Protein AF-A0A2C9LD14-F1 (afdb_monomer)

Sequence (136 aa):
MWGPWKCSRECKSLQQVRYRYCDDPQPANGGKQCLGERVNKKEALCNAEIKCPEDCLDYEWGMNCLNGCTECLTACSKFNGSCLSCKAGYKDARHGCNLVCDLFEYGIDCKGDCRITCLGQDCQDRVSGECKREST

Radius of gyration: 26.07 Å; Cα contacts (8 Å, |Δi|>4): 330; chains: 1; bounding box: 53×21×86 Å

Nearest PDB structures (foldseek):
  8b0h-assembly1_E  TM=7.418E-01  e=4.352E-02  Homo sapiens
  8b0g-assembly1_C  TM=6.816E-01  e=9.145E-02  Homo sapiens
  4v2a-assembly1_A  TM=5.850E-01  e=2.822E-02  Homo sapiens
  1lsl-assembly1_A  TM=5.006E-01  e=6.309E-02  Homo sapiens
  8b0f-assembly1_C  TM=5.887E-01  e=1.246E-01  Homo sapiens

Solvent-accessible surface area (backbone atoms only — not comparable to full-atom values): 7192 Å² total; per-residue (Å²): 85,72,52,72,78,38,58,68,39,88,35,61,10,56,30,30,34,28,44,53,47,70,62,82,72,61,59,68,94,81,44,79,80,70,87,72,81,56,65,51,74,46,83,38,83,36,46,52,87,37,43,45,26,86,76,35,56,86,32,22,12,26,70,64,42,77,39,64,13,78,38,22,73,51,70,30,40,27,72,61,21,34,29,97,44,18,32,51,23,12,21,54,32,64,58,8,14,75,37,68,37,55,91,40,25,8,21,55,52,29,72,39,54,12,38,74,74,36,80,67,36,57,39,70,33,36,42,85,37,45,50,73,78,79,85,126

Mean predicted aligned error: 7.49 Å

Secondary structure (DSSP, 8-state):
-B---EESSSSSEEEEEEEB---TT--TTSPPPPSS-SEEEEEEEESTTSPPGGGSPTTEESGGG-EE-TTBSSPPPTTT---S-BPTTEE-TTTTS-EE--TTEESGGG-EEHHHHTTTSPPS-TTT-PPPPP--

Foldseek 3Di:
DKDDWDFPDLALGQKIKIFDDPVVPDDDPPDDDDPDDGMDMDGDDDNNPWDDLVNADFQFADINSPAGQVQAPGGARRHQLAHPWGAWQFADNRRSSPHGADWQFTDINSPHGLCVVAVHHTAPHRHPSHHDDPDD

Organism: Biomphalaria glabrata (NCBI:txid6526)

InterPro domains:
  IPR000884 Thrombospondin type-1 (TSP1) repeat [PS50092] (7-53)
  IPR000884 Thrombospondin type-1 (TSP1) repeat [SM00209] (2-53)
  IPR036383 Thrombospondin type-1 repeat superfamily [G3DSA:2.20.100.10] (1-57)
  IPR036383 Thrombospondin type-1 repeat superfamily [SSF82895] (2-40)

Structure (mmCIF, N/CA/C/O backbone):
data_AF-A0A2C9LD14-F1
#
_entry.id   AF-A0A2C9LD14-F1
#
loop_
_atom_site.group_PDB
_atom_site.id
_atom_site.type_symbol
_atom_site.label_atom_id
_atom_site.label_alt_id
_atom_site.label_comp_id
_atom_site.label_asym_id
_atom_site.label_entity_id
_atom_site.label_seq_id
_atom_site.pdbx_PDB_ins_code
_atom_site.Cartn_x
_atom_site.Cartn_y
_atom_site.Cartn_z
_atom_site.occupancy
_atom_site.B_iso_or_equiv
_atom_site.auth_seq_id
_atom_site.auth_comp_id
_atom_site.auth_asym_id
_atom_site.auth_atom_id
_atom_site.pdbx_PDB_model_num
ATOM 1 N N . MET A 1 1 ? 14.607 3.466 -38.018 1.00 76.50 1 MET A N 1
ATOM 2 C CA . MET A 1 1 ? 15.443 4.177 -37.018 1.00 76.50 1 MET A CA 1
ATOM 3 C C . MET A 1 1 ? 15.472 3.414 -35.688 1.00 76.50 1 MET A C 1
ATOM 5 O O . MET A 1 1 ? 14.567 2.630 -35.453 1.00 76.50 1 MET A O 1
ATOM 9 N N . TRP A 1 2 ? 16.470 3.591 -34.814 1.00 86.06 2 TRP A N 1
ATOM 10 C CA . TRP A 1 2 ? 16.422 3.058 -33.437 1.00 86.06 2 TRP A CA 1
ATOM 11 C C . TRP A 1 2 ? 15.810 4.079 -32.472 1.00 86.06 2 TRP A C 1
ATOM 13 O O . TRP A 1 2 ? 16.071 5.271 -32.595 1.00 86.06 2 TRP A O 1
ATOM 23 N N . GLY A 1 3 ? 15.039 3.604 -31.498 1.00 89.00 3 GLY A N 1
ATOM 24 C CA . GLY A 1 3 ? 14.603 4.387 -30.348 1.00 89.00 3 GLY A CA 1
ATOM 25 C C . GLY A 1 3 ? 15.706 4.616 -29.310 1.00 89.00 3 GLY A C 1
ATOM 26 O O . GLY A 1 3 ? 16.802 4.055 -29.428 1.00 89.00 3 GLY A O 1
ATOM 27 N N . PRO A 1 4 ? 15.419 5.423 -28.273 1.00 94.25 4 PRO A N 1
ATOM 28 C CA . PRO A 1 4 ? 16.358 5.673 -27.188 1.00 94.25 4 PRO A CA 1
ATOM 29 C C . PRO A 1 4 ? 16.615 4.404 -26.366 1.00 94.25 4 PRO A C 1
ATOM 31 O O . PRO A 1 4 ? 15.775 3.504 -26.294 1.00 94.25 4 PRO A O 1
ATOM 34 N N . TRP A 1 5 ? 17.779 4.356 -25.718 1.00 94.62 5 TRP A N 1
ATOM 35 C CA . TRP A 1 5 ? 18.094 3.330 -24.727 1.00 94.62 5 TRP A C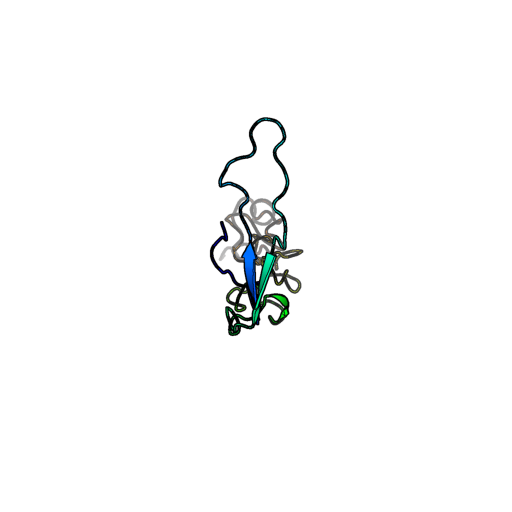A 1
ATOM 36 C C . TRP A 1 5 ? 17.253 3.523 -23.464 1.00 94.62 5 TRP A C 1
ATOM 38 O O . TRP A 1 5 ? 17.1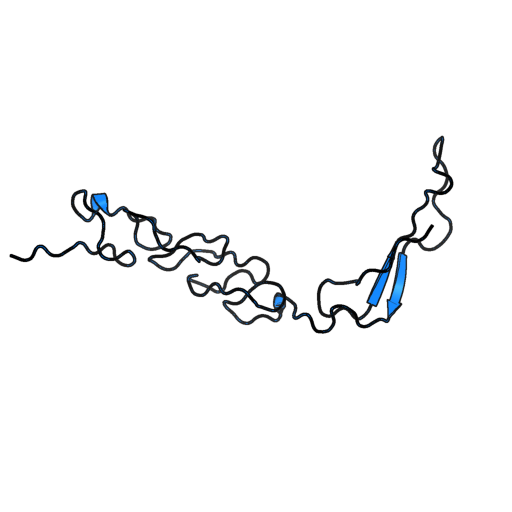27 4.638 -22.963 1.00 94.62 5 TRP A O 1
ATOM 48 N N . LYS A 1 6 ? 16.711 2.426 -22.937 1.00 95.75 6 LYS A N 1
ATOM 49 C CA . LYS A 1 6 ? 15.994 2.358 -21.658 1.00 95.75 6 LYS A CA 1
ATOM 50 C C . LYS A 1 6 ? 16.533 1.200 -20.829 1.00 95.75 6 LYS A C 1
ATOM 52 O O . LYS A 1 6 ? 17.094 0.263 -21.394 1.00 95.75 6 LYS A O 1
ATOM 57 N N . CYS A 1 7 ? 16.374 1.241 -19.511 1.00 96.31 7 CYS A N 1
ATOM 58 C CA . CYS A 1 7 ? 16.679 0.075 -18.686 1.00 96.31 7 CYS A CA 1
ATOM 59 C C . CYS A 1 7 ? 15.781 -1.105 -19.058 1.00 96.31 7 CYS A C 1
ATOM 61 O O . CYS A 1 7 ? 14.626 -0.927 -19.435 1.00 96.31 7 CYS A O 1
ATOM 63 N N . SER A 1 8 ? 16.334 -2.313 -18.978 1.00 95.50 8 SER A N 1
ATOM 64 C CA . SER A 1 8 ? 15.579 -3.547 -19.216 1.00 95.50 8 SER A CA 1
ATOM 65 C C . SER A 1 8 ? 14.580 -3.847 -18.097 1.00 95.50 8 SER A C 1
ATOM 67 O O . SER A 1 8 ? 13.575 -4.510 -18.342 1.00 95.50 8 SER A O 1
ATOM 69 N N . ARG A 1 9 ? 14.863 -3.363 -16.881 1.00 94.69 9 ARG A N 1
ATOM 70 C CA . ARG A 1 9 ? 14.007 -3.471 -15.697 1.00 94.69 9 ARG A CA 1
ATOM 71 C C . ARG A 1 9 ? 13.980 -2.148 -14.937 1.00 94.69 9 ARG A C 1
ATOM 73 O O . ARG A 1 9 ? 14.916 -1.350 -15.009 1.00 94.69 9 ARG A O 1
ATOM 80 N N . GLU A 1 10 ? 12.921 -1.963 -14.162 1.00 94.44 10 GLU A N 1
ATOM 81 C CA . GLU A 1 10 ? 12.724 -0.782 -13.315 1.00 94.44 10 GLU A CA 1
ATOM 82 C C . GLU A 1 10 ? 13.597 -0.802 -12.045 1.00 94.44 10 GLU A C 1
ATOM 84 O O . GLU A 1 10 ? 13.852 0.241 -11.458 1.00 94.44 10 GLU A O 1
ATOM 89 N N . CYS A 1 11 ? 14.105 -1.970 -11.642 1.00 96.38 11 CYS A N 1
ATOM 90 C CA . CYS A 1 11 ? 15.002 -2.164 -10.500 1.00 96.38 11 CYS A CA 1
ATOM 91 C C . CYS A 1 11 ? 16.051 -3.240 -10.812 1.00 96.38 11 CYS A C 1
ATOM 93 O O . CYS A 1 11 ? 15.827 -4.089 -11.684 1.00 96.38 11 CYS A O 1
ATOM 95 N N . LYS A 1 12 ? 17.201 -3.192 -10.125 1.00 94.94 12 LYS A N 1
ATOM 96 C CA . LYS A 1 12 ? 18.327 -4.136 -10.278 1.00 94.94 12 LYS A CA 1
ATOM 97 C C . LYS A 1 12 ? 18.679 -4.445 -11.747 1.00 94.94 12 LYS A C 1
ATOM 99 O O . LYS A 1 12 ? 18.931 -5.594 -12.115 1.00 94.94 12 LYS A O 1
ATOM 104 N N . SER A 1 13 ? 18.650 -3.436 -12.625 1.00 95.75 13 SER A N 1
ATOM 105 C CA . SER A 1 13 ? 18.885 -3.636 -14.061 1.00 95.75 13 SER A CA 1
ATOM 106 C C . SER A 1 13 ? 20.377 -3.537 -14.407 1.00 95.75 13 SER A C 1
ATOM 108 O O . SER A 1 13 ? 21.053 -2.548 -14.138 1.00 95.75 13 SER A O 1
ATOM 110 N N . LEU A 1 14 ? 20.890 -4.578 -15.062 1.00 95.19 14 LEU A N 1
ATOM 111 C CA . LEU A 1 14 ? 22.275 -4.646 -15.555 1.00 95.19 14 LEU A CA 1
ATOM 112 C C . LEU A 1 14 ? 22.358 -4.501 -17.084 1.00 95.19 14 LEU A C 1
ATOM 114 O O . LEU A 1 14 ? 23.417 -4.666 -17.687 1.00 95.19 14 LEU A O 1
ATOM 118 N N . GLN A 1 15 ? 21.225 -4.230 -17.734 1.00 96.12 15 GLN A N 1
ATOM 119 C CA . GLN A 1 15 ? 21.109 -4.178 -19.184 1.00 96.12 15 GLN A CA 1
ATOM 120 C C . GLN A 1 15 ? 20.218 -3.015 -19.612 1.00 96.12 15 GLN A C 1
ATOM 122 O O . GLN A 1 15 ? 19.152 -2.780 -19.040 1.00 96.12 15 GLN A O 1
ATOM 127 N N . GLN A 1 16 ? 20.621 -2.329 -20.678 1.00 96.81 16 GLN A N 1
ATOM 128 C CA . GLN A 1 16 ? 19.763 -1.410 -21.415 1.00 96.81 16 GLN A CA 1
ATOM 129 C C . GLN A 1 16 ? 19.263 -2.059 -22.706 1.00 96.81 16 GLN A C 1
ATOM 131 O O . GLN A 1 16 ? 19.963 -2.851 -23.338 1.00 96.81 16 GLN A O 1
ATOM 136 N N . VAL A 1 17 ? 18.050 -1.693 -23.107 1.00 95.75 17 VAL A N 1
ATOM 137 C CA . VAL A 1 17 ? 17.377 -2.139 -24.322 1.00 95.75 17 VAL A CA 1
ATOM 138 C C . VAL A 1 17 ? 16.9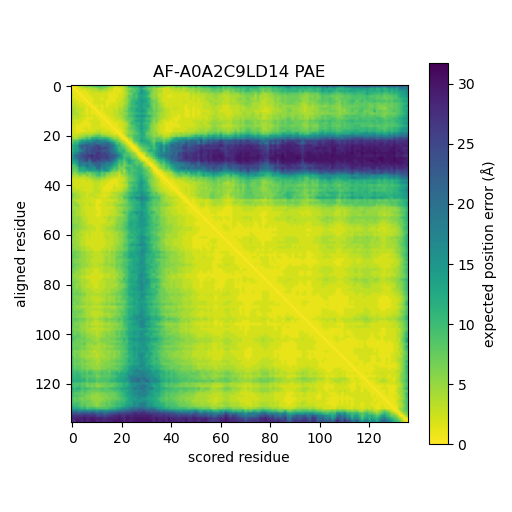09 -0.937 -25.139 1.00 95.75 17 VAL A C 1
ATOM 140 O O . VAL A 1 17 ? 16.503 0.087 -24.590 1.00 95.75 17 VAL A O 1
ATOM 143 N N . ARG A 1 18 ? 16.960 -1.050 -26.464 1.00 94.50 18 ARG A N 1
ATOM 144 C CA . ARG A 1 18 ? 16.303 -0.125 -27.394 1.00 94.50 18 ARG A CA 1
ATOM 145 C C . ARG A 1 18 ? 15.595 -0.902 -28.493 1.00 94.50 18 ARG A C 1
ATOM 147 O O . ARG A 1 18 ? 16.029 -1.992 -28.869 1.00 94.50 18 ARG A O 1
ATOM 154 N N . TYR A 1 19 ? 14.530 -0.316 -29.020 1.00 90.44 19 TYR A N 1
ATOM 155 C CA . TYR A 1 19 ? 13.690 -0.921 -30.050 1.00 90.44 19 TYR A CA 1
ATOM 156 C C . TYR A 1 19 ? 13.877 -0.212 -31.382 1.00 90.44 19 TYR A C 1
ATOM 158 O O . TYR A 1 19 ? 14.102 0.998 -31.422 1.00 90.44 19 TYR A O 1
ATOM 166 N N . ARG A 1 20 ? 13.812 -0.962 -32.478 1.00 85.50 20 ARG A N 1
ATOM 167 C CA . ARG A 1 20 ? 13.886 -0.409 -33.827 1.00 85.50 20 ARG A CA 1
ATOM 168 C C . ARG A 1 20 ? 12.487 -0.059 -34.323 1.00 85.50 20 ARG A C 1
ATOM 170 O O . ARG A 1 20 ? 11.608 -0.912 -34.338 1.00 85.50 20 ARG A O 1
ATOM 177 N N . TYR A 1 21 ? 12.333 1.171 -34.785 1.00 78.25 21 TYR A N 1
ATOM 178 C CA . TYR A 1 21 ? 11.171 1.674 -35.503 1.00 78.25 21 TYR A CA 1
ATOM 179 C C . TYR A 1 21 ? 11.384 1.501 -37.014 1.00 78.25 21 TYR A C 1
ATOM 181 O O . TYR A 1 21 ? 12.471 1.787 -37.539 1.00 78.25 21 TYR A O 1
ATOM 189 N N . CYS A 1 22 ? 10.366 1.008 -37.709 1.00 70.44 22 CYS A N 1
ATOM 190 C CA . CYS A 1 22 ? 10.376 0.664 -39.133 1.00 70.44 22 CYS A CA 1
ATOM 191 C C . CYS A 1 22 ? 9.580 1.693 -39.935 1.00 70.44 22 CYS A C 1
ATOM 193 O O . CYS A 1 22 ? 8.730 1.339 -40.744 1.00 70.44 22 CYS A O 1
ATOM 195 N N . ASP A 1 23 ? 9.841 2.965 -39.646 1.00 64.75 23 ASP A N 1
ATOM 196 C CA . ASP A 1 23 ? 8.924 4.055 -39.983 1.00 64.75 23 ASP A CA 1
ATOM 197 C C . ASP A 1 23 ? 9.502 4.964 -41.081 1.00 64.75 23 ASP A C 1
ATOM 199 O O . ASP A 1 23 ? 8.890 5.958 -41.451 1.00 64.75 23 ASP A O 1
ATOM 203 N N . ASP A 1 24 ? 10.682 4.621 -41.606 1.00 53.50 24 ASP A N 1
ATOM 204 C CA . ASP A 1 24 ? 11.393 5.406 -42.613 1.00 53.50 24 ASP A CA 1
ATOM 205 C C . ASP A 1 24 ? 11.881 4.496 -43.762 1.00 53.50 24 ASP A C 1
ATOM 207 O O . ASP A 1 24 ? 12.955 3.889 -43.645 1.00 53.50 24 ASP A O 1
ATOM 211 N N . PRO A 1 25 ? 11.072 4.311 -44.830 1.00 56.31 25 PRO A N 1
ATOM 212 C CA . PRO A 1 25 ? 9.728 4.867 -45.035 1.00 56.31 25 PRO A CA 1
ATOM 213 C C . PRO A 1 25 ? 8.618 4.033 -44.366 1.00 56.31 25 PRO A C 1
ATOM 215 O O . PRO A 1 25 ? 8.746 2.820 -44.186 1.00 56.31 25 PRO A O 1
ATOM 218 N N . GLN A 1 26 ? 7.494 4.681 -44.045 1.00 52.31 26 GLN A N 1
ATOM 219 C CA . GLN A 1 26 ? 6.275 4.028 -43.563 1.00 52.31 26 GLN A CA 1
ATOM 220 C C . GLN A 1 26 ? 5.759 3.036 -44.629 1.00 52.31 26 GLN A C 1
ATOM 222 O O . GLN A 1 26 ? 5.670 3.402 -45.805 1.00 52.31 26 GLN A O 1
ATOM 227 N N . PRO A 1 27 ? 5.421 1.783 -44.279 1.00 53.94 27 PRO A N 1
ATOM 228 C CA . PRO A 1 27 ? 4.942 0.815 -45.258 1.00 53.94 27 PRO A CA 1
ATOM 229 C C . PRO A 1 27 ? 3.568 1.226 -45.815 1.00 53.94 27 PRO A C 1
ATOM 231 O O . PRO A 1 27 ? 2.535 0.930 -45.220 1.00 53.94 27 PRO A O 1
ATOM 234 N N . ALA A 1 28 ? 3.532 1.868 -46.983 1.00 55.19 28 ALA A N 1
ATOM 235 C CA . ALA A 1 28 ? 2.319 1.959 -47.794 1.00 55.19 28 ALA A CA 1
ATOM 236 C C . ALA A 1 28 ? 2.026 0.587 -48.436 1.00 55.19 28 ALA A C 1
ATOM 238 O O . ALA A 1 28 ? 2.954 -0.116 -48.839 1.00 55.19 28 ALA A O 1
ATOM 239 N N . ASN A 1 29 ? 0.749 0.201 -48.543 1.00 52.94 29 ASN A N 1
ATOM 240 C CA . ASN A 1 29 ? 0.294 -1.006 -49.257 1.00 52.94 29 ASN A CA 1
ATOM 241 C C . ASN A 1 29 ? 0.942 -2.339 -48.799 1.00 52.94 29 ASN A C 1
ATOM 243 O O . ASN A 1 29 ? 1.361 -3.140 -49.631 1.00 52.94 29 ASN A O 1
ATOM 247 N N . GLY A 1 30 ? 1.041 -2.602 -47.488 1.00 54.56 30 GLY A N 1
ATOM 248 C CA . GLY A 1 30 ? 1.556 -3.889 -46.979 1.00 54.56 30 GLY A CA 1
ATOM 249 C C . GLY A 1 30 ? 3.087 -4.024 -46.994 1.00 54.56 30 GLY A C 1
ATOM 250 O O . GLY A 1 30 ? 3.617 -5.116 -47.197 1.00 54.56 30 GLY A O 1
ATOM 251 N N . GLY A 1 31 ? 3.810 -2.915 -46.809 1.00 59.06 31 GLY A N 1
ATOM 252 C CA . GLY A 1 31 ? 5.275 -2.882 -46.865 1.00 59.06 31 GLY A CA 1
ATOM 253 C C . GLY A 1 31 ? 5.997 -3.793 -45.852 1.00 59.06 31 GLY A C 1
ATOM 254 O O . GLY A 1 31 ? 5.484 -4.144 -44.790 1.00 59.06 31 GLY A O 1
ATOM 255 N N . LYS A 1 32 ? 7.219 -4.198 -46.230 1.00 55.44 32 LYS A N 1
ATOM 256 C CA . LYS A 1 32 ? 8.009 -5.275 -45.605 1.00 55.44 32 LYS A CA 1
ATOM 257 C C . LYS A 1 32 ? 8.407 -4.979 -44.152 1.00 55.44 32 LYS A C 1
ATOM 259 O O . LYS A 1 32 ? 8.762 -3.858 -43.804 1.00 55.44 32 LYS A O 1
ATOM 264 N N . GLN A 1 33 ? 8.457 -6.029 -43.326 1.00 61.22 33 GLN A N 1
ATOM 265 C CA . GLN A 1 33 ? 9.092 -5.975 -42.004 1.00 61.22 33 GLN A CA 1
ATOM 266 C C . GLN A 1 33 ? 10.575 -5.570 -42.132 1.00 61.22 33 GLN A C 1
ATOM 268 O O . GLN A 1 33 ? 11.248 -6.020 -43.061 1.00 61.22 33 GLN A O 1
ATOM 273 N N . CYS A 1 34 ? 11.104 -4.763 -41.198 1.00 64.50 34 CYS A N 1
ATOM 274 C CA . CYS A 1 34 ? 12.538 -4.452 -41.179 1.00 64.50 34 CYS A CA 1
ATOM 275 C C . CYS A 1 34 ? 13.381 -5.732 -41.175 1.00 64.50 34 CYS A C 1
ATOM 277 O O . CYS A 1 34 ? 13.170 -6.609 -40.337 1.00 64.50 34 CYS A O 1
ATOM 279 N N . LEU A 1 35 ? 14.387 -5.781 -42.048 1.00 69.69 35 LEU A N 1
ATOM 280 C CA . LEU A 1 35 ? 15.422 -6.809 -42.019 1.00 69.69 35 LEU A CA 1
ATOM 281 C C . LEU A 1 35 ? 16.370 -6.562 -40.832 1.00 69.69 35 LEU A C 1
ATOM 283 O O . LEU A 1 35 ? 16.835 -5.435 -40.630 1.00 69.69 35 LEU A O 1
ATOM 287 N N . GLY A 1 36 ? 16.664 -7.613 -40.064 1.00 73.56 36 GLY A N 1
ATOM 288 C CA . GLY A 1 36 ? 17.566 -7.588 -38.906 1.00 73.56 36 GLY A CA 1
ATOM 289 C C . GLY A 1 36 ? 16.860 -7.495 -37.547 1.00 73.56 36 GLY A C 1
ATOM 290 O O . GLY A 1 36 ? 15.632 -7.511 -37.457 1.00 73.56 36 GLY A O 1
ATOM 291 N N . GLU A 1 37 ? 17.646 -7.413 -36.472 1.00 80.31 37 GLU A N 1
ATOM 292 C CA . GLU A 1 37 ? 17.124 -7.424 -35.102 1.00 80.31 37 GLU A CA 1
ATOM 293 C C . GLU A 1 37 ? 16.232 -6.209 -34.802 1.00 80.31 37 GLU A C 1
ATOM 295 O O . GLU A 1 37 ? 16.546 -5.064 -35.142 1.00 80.31 37 GLU A O 1
ATOM 300 N N . ARG A 1 38 ? 15.106 -6.465 -34.125 1.00 84.94 38 ARG A N 1
ATOM 301 C CA . ARG A 1 38 ? 14.162 -5.429 -33.663 1.00 84.94 38 ARG A CA 1
ATOM 302 C C . ARG A 1 38 ? 14.507 -4.864 -32.292 1.00 84.94 38 ARG A C 1
ATOM 304 O O . ARG A 1 38 ? 14.001 -3.810 -31.914 1.00 84.94 38 ARG A O 1
ATOM 311 N N . VAL A 1 39 ? 15.341 -5.582 -31.552 1.00 90.38 39 VAL A N 1
ATOM 312 C CA . VAL A 1 39 ? 15.709 -5.291 -30.174 1.00 90.38 39 VAL A CA 1
ATOM 313 C C . VAL A 1 39 ? 17.218 -5.340 -30.101 1.00 90.38 39 VAL A C 1
ATOM 315 O O . VAL A 1 39 ? 17.815 -6.333 -30.493 1.00 90.38 39 VAL A O 1
ATOM 318 N N . ASN A 1 40 ? 17.826 -4.279 -29.590 1.00 93.44 40 ASN A N 1
ATOM 319 C CA . ASN A 1 40 ? 19.252 -4.254 -29.319 1.00 93.44 40 ASN A CA 1
ATOM 320 C C . ASN A 1 40 ? 19.457 -4.080 -27.816 1.00 93.44 40 ASN A C 1
ATOM 322 O O . ASN A 1 40 ? 18.770 -3.278 -27.179 1.00 93.44 40 ASN A O 1
ATOM 326 N N . LYS A 1 41 ? 20.373 -4.871 -27.260 1.00 95.31 41 LYS A N 1
ATOM 327 C CA . LYS A 1 41 ? 20.672 -4.951 -25.830 1.00 95.31 41 LYS A CA 1
ATOM 328 C C . LYS A 1 41 ? 22.145 -4.632 -25.612 1.00 95.31 41 LYS A C 1
ATOM 330 O O . LYS A 1 41 ? 22.975 -5.010 -26.434 1.00 95.31 41 LYS A O 1
ATOM 335 N N . LYS A 1 42 ? 22.465 -3.954 -24.514 1.00 95.44 42 LYS A N 1
ATOM 336 C CA . LYS A 1 42 ? 23.846 -3.761 -24.056 1.00 95.44 42 LYS A CA 1
ATOM 337 C C . LYS A 1 42 ? 23.916 -3.871 -22.543 1.00 95.44 42 LYS A C 1
ATOM 339 O O . LYS A 1 42 ? 22.973 -3.470 -21.858 1.00 95.44 42 LYS A O 1
ATOM 344 N N . GLU A 1 43 ? 25.025 -4.381 -22.035 1.00 95.88 43 GLU A N 1
ATOM 345 C CA . GLU A 1 43 ? 25.311 -4.360 -20.604 1.00 95.88 43 GLU A CA 1
ATOM 346 C C . GLU A 1 43 ? 25.542 -2.917 -20.155 1.00 95.88 43 GLU A C 1
ATOM 348 O O . GLU A 1 43 ? 26.280 -2.158 -20.786 1.00 95.88 43 GLU A O 1
ATOM 353 N N . ALA A 1 44 ? 24.828 -2.515 -19.112 1.00 94.25 44 ALA A N 1
ATOM 354 C CA . ALA A 1 44 ? 24.925 -1.198 -18.507 1.0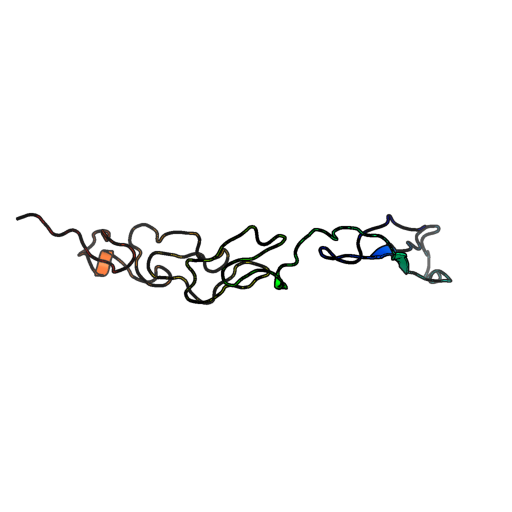0 94.25 44 ALA A CA 1
ATOM 355 C C . ALA A 1 44 ? 24.210 -1.234 -17.157 1.00 94.25 44 ALA A C 1
ATOM 357 O O . ALA A 1 44 ? 23.025 -1.571 -17.093 1.00 94.25 44 ALA A O 1
ATOM 358 N N . LEU A 1 45 ? 24.917 -0.839 -16.097 1.00 93.12 45 LEU A N 1
ATOM 359 C CA . LEU A 1 45 ? 24.304 -0.597 -14.796 1.00 93.12 45 LEU A CA 1
ATOM 360 C C . LEU A 1 45 ? 23.357 0.595 -14.920 1.00 93.12 45 LEU A C 1
ATOM 362 O O . LEU A 1 45 ? 23.776 1.710 -15.228 1.00 93.12 45 LEU A O 1
ATOM 366 N N . CYS A 1 46 ? 22.070 0.355 -14.715 1.00 92.81 46 CYS A N 1
ATOM 367 C CA . CYS A 1 46 ? 21.065 1.405 -14.672 1.00 92.81 46 CYS A CA 1
ATOM 368 C C . CYS A 1 46 ? 19.917 0.928 -13.784 1.00 92.81 46 CYS A C 1
ATOM 370 O O . CYS A 1 46 ? 19.591 -0.250 -13.801 1.00 92.81 46 CYS A O 1
ATOM 372 N N . ASN A 1 47 ? 19.345 1.785 -12.939 1.00 94.56 47 ASN A N 1
ATOM 373 C CA . ASN A 1 47 ? 18.421 1.349 -11.878 1.00 94.56 47 ASN A CA 1
ATOM 374 C C . ASN A 1 47 ? 19.004 0.253 -10.950 1.00 94.56 47 ASN A C 1
ATOM 376 O O . ASN A 1 47 ? 18.248 -0.478 -10.316 1.00 94.56 47 ASN A O 1
ATOM 380 N N . ALA A 1 48 ? 20.333 0.096 -10.890 1.00 93.25 48 ALA A N 1
ATOM 381 C CA . ALA A 1 48 ? 20.987 -0.983 -10.144 1.00 93.25 48 ALA A CA 1
ATOM 382 C C . ALA A 1 48 ? 20.788 -0.841 -8.626 1.00 93.25 48 ALA A C 1
ATOM 384 O O . ALA A 1 48 ? 20.521 -1.829 -7.951 1.00 93.25 48 ALA A O 1
ATOM 385 N N . GLU A 1 49 ? 20.821 0.399 -8.135 1.00 94.06 49 GLU A N 1
ATOM 386 C CA . GLU A 1 49 ? 20.631 0.750 -6.720 1.00 94.06 49 GLU A CA 1
ATOM 387 C C . GLU A 1 49 ? 19.158 0.768 -6.286 1.00 94.06 49 GLU A C 1
ATOM 389 O O . GLU A 1 49 ? 18.852 0.926 -5.108 1.00 94.06 49 GLU A O 1
ATOM 394 N N . ILE A 1 50 ? 18.224 0.635 -7.232 1.00 95.56 50 ILE A N 1
ATOM 395 C CA . ILE A 1 50 ? 16.799 0.634 -6.914 1.00 95.56 50 ILE A CA 1
ATOM 396 C C . ILE A 1 50 ? 16.432 -0.741 -6.363 1.00 95.56 50 ILE A C 1
ATOM 398 O O . ILE A 1 50 ? 16.563 -1.753 -7.061 1.00 95.56 50 ILE A O 1
ATOM 402 N N . LYS A 1 51 ? 15.938 -0.775 -5.123 1.00 96.69 51 LYS A N 1
ATOM 403 C CA . LYS A 1 51 ? 15.478 -2.003 -4.469 1.00 96.69 51 LYS A CA 1
ATOM 404 C C . LYS A 1 51 ? 14.119 -2.410 -5.039 1.00 96.69 51 LYS A C 1
ATOM 406 O O . LYS A 1 51 ? 13.204 -1.584 -5.130 1.00 96.69 51 LYS A O 1
ATOM 411 N N . CYS A 1 52 ? 14.002 -3.673 -5.447 1.00 97.06 52 CYS A N 1
ATOM 412 C CA . CYS A 1 52 ? 12.769 -4.185 -6.023 1.00 97.06 52 CYS A CA 1
ATOM 413 C C . CYS A 1 52 ? 11.721 -4.420 -4.922 1.00 97.06 52 CYS A C 1
ATOM 415 O O . CYS A 1 52 ? 12.091 -4.788 -3.806 1.00 97.06 52 CYS A O 1
ATOM 417 N N . PRO A 1 53 ? 10.418 -4.291 -5.235 1.00 97.69 53 PRO A N 1
ATOM 418 C CA . PRO A 1 53 ? 9.334 -4.574 -4.295 1.00 97.69 53 PRO A CA 1
ATOM 419 C C . PRO A 1 53 ? 9.460 -5.932 -3.593 1.00 97.69 53 PRO A C 1
ATOM 421 O O . PRO A 1 53 ? 9.257 -6.044 -2.392 1.00 97.69 53 PRO A O 1
ATOM 424 N N . GLU A 1 54 ? 9.854 -6.972 -4.329 1.00 96.50 54 GLU A N 1
ATOM 425 C CA . GLU A 1 54 ? 10.047 -8.332 -3.809 1.00 96.50 54 GLU A CA 1
ATOM 426 C C . GLU A 1 54 ? 11.078 -8.425 -2.670 1.00 96.50 54 GLU A C 1
ATOM 428 O O . GLU A 1 54 ? 10.919 -9.253 -1.769 1.00 96.50 54 GLU A O 1
ATOM 433 N N . ASP A 1 55 ? 12.066 -7.527 -2.654 1.00 96.88 55 ASP A N 1
ATOM 434 C CA . ASP A 1 55 ? 13.118 -7.457 -1.636 1.00 96.88 55 ASP A CA 1
ATOM 435 C C . ASP A 1 55 ? 12.680 -6.722 -0.356 1.00 96.88 55 ASP A C 1
ATOM 437 O O . ASP A 1 55 ? 13.455 -6.629 0.602 1.00 96.88 55 ASP A O 1
ATOM 441 N N . CYS A 1 56 ? 11.490 -6.119 -0.342 1.00 97.31 56 CYS A N 1
ATOM 442 C CA . CYS A 1 56 ? 10.974 -5.420 0.832 1.00 97.31 56 CYS A CA 1
ATOM 443 C C . CYS A 1 56 ? 10.658 -6.392 1.969 1.00 97.31 56 CYS A C 1
ATOM 445 O O . CYS A 1 56 ? 10.361 -7.572 1.737 1.00 97.31 56 CYS A O 1
ATOM 447 N N . LEU A 1 57 ? 10.757 -5.899 3.204 1.00 97.88 57 LEU A N 1
ATOM 448 C CA . LEU A 1 57 ? 10.349 -6.671 4.371 1.00 97.88 57 LEU A CA 1
ATOM 449 C C . LEU A 1 57 ? 8.822 -6.797 4.408 1.00 97.88 57 LEU A C 1
ATOM 451 O O . LEU A 1 57 ? 8.101 -6.131 3.661 1.00 97.88 57 LEU A O 1
ATOM 455 N N . ASP A 1 58 ? 8.323 -7.677 5.270 1.00 97.94 58 ASP A N 1
ATOM 456 C CA . ASP A 1 58 ? 6.891 -7.725 5.537 1.00 97.94 58 ASP A CA 1
ATOM 457 C C . ASP A 1 58 ? 6.419 -6.364 6.062 1.00 97.94 58 ASP A C 1
ATOM 459 O O . ASP A 1 58 ? 7.105 -5.712 6.847 1.00 97.94 58 ASP A O 1
ATOM 463 N N . TYR A 1 59 ? 5.229 -5.958 5.621 1.00 98.06 59 TYR A N 1
ATOM 464 C CA . TYR A 1 59 ? 4.617 -4.653 5.890 1.00 98.06 59 TYR A CA 1
ATOM 465 C C . TYR A 1 59 ? 5.254 -3.436 5.196 1.00 98.06 59 TYR A C 1
ATOM 467 O O . TYR A 1 59 ? 4.817 -2.308 5.436 1.00 98.06 59 TYR A O 1
ATOM 475 N N . GLU A 1 60 ? 6.204 -3.653 4.285 1.00 97.88 60 GLU A N 1
ATOM 476 C CA . GLU A 1 60 ? 6.759 -2.635 3.388 1.00 97.88 60 GLU A CA 1
ATOM 477 C C . GLU A 1 60 ? 6.401 -2.936 1.928 1.00 97.88 60 GLU A C 1
ATOM 479 O O . GLU A 1 60 ? 6.305 -4.095 1.512 1.00 97.88 60 GLU A O 1
ATOM 484 N N . TRP A 1 61 ? 6.232 -1.896 1.112 1.00 97.88 61 TRP A N 1
ATOM 485 C CA . TRP A 1 61 ? 5.878 -2.065 -0.294 1.00 97.88 61 TRP A CA 1
ATOM 486 C C . TRP A 1 61 ? 6.337 -0.914 -1.198 1.00 97.88 61 TRP A C 1
ATOM 488 O O . TRP A 1 61 ? 6.674 0.195 -0.770 1.00 97.88 61 TRP A O 1
ATOM 498 N N . GLY A 1 62 ? 6.315 -1.191 -2.499 1.00 96.88 62 GLY A N 1
ATOM 499 C CA . GLY A 1 62 ? 6.689 -0.273 -3.563 1.00 96.88 62 GLY A CA 1
ATOM 500 C C . GLY A 1 62 ? 8.184 -0.277 -3.872 1.00 96.88 62 GLY A C 1
ATOM 501 O O . GLY A 1 62 ? 8.991 -0.991 -3.277 1.00 96.88 62 GLY A O 1
ATOM 502 N N . MET A 1 63 ? 8.557 0.538 -4.855 1.00 96.75 63 MET A N 1
ATOM 503 C CA . MET A 1 63 ? 9.953 0.733 -5.238 1.00 96.75 63 MET A CA 1
ATOM 504 C C . MET A 1 63 ? 10.725 1.346 -4.072 1.00 96.75 63 MET A C 1
ATOM 506 O O . MET A 1 63 ? 10.232 2.271 -3.426 1.00 96.75 63 MET A O 1
ATOM 510 N N . ASN A 1 64 ? 11.926 0.837 -3.802 1.00 96.75 64 ASN A N 1
ATOM 511 C CA . ASN A 1 64 ? 12.739 1.251 -2.654 1.00 96.75 64 ASN A CA 1
ATOM 512 C C . ASN A 1 64 ? 12.085 1.045 -1.273 1.00 96.75 64 ASN A C 1
ATOM 514 O O . ASN A 1 64 ? 12.607 1.568 -0.294 1.00 96.75 64 ASN A O 1
ATOM 518 N N . CYS A 1 65 ? 10.992 0.276 -1.172 1.00 97.06 65 CYS A N 1
ATOM 519 C CA . CYS A 1 65 ? 10.314 -0.031 0.096 1.00 97.06 65 CYS A CA 1
ATOM 520 C C . CYS A 1 65 ? 9.889 1.218 0.889 1.00 97.06 65 CYS A C 1
ATOM 522 O O . CYS A 1 65 ? 9.954 1.244 2.112 1.00 97.06 65 CYS A O 1
ATOM 524 N N . LEU A 1 66 ? 9.486 2.281 0.186 1.00 96.88 66 LEU A N 1
ATOM 525 C CA . LEU A 1 66 ? 9.202 3.587 0.795 1.00 96.88 66 LEU A CA 1
ATOM 526 C C . LEU A 1 66 ? 7.826 3.681 1.462 1.00 96.88 66 LEU A C 1
ATOM 528 O O . LEU A 1 66 ? 7.555 4.667 2.145 1.00 96.88 66 LEU A O 1
ATOM 532 N N . ASN A 1 67 ? 6.948 2.701 1.248 1.00 97.50 67 ASN A N 1
ATOM 533 C CA . ASN A 1 67 ? 5.598 2.718 1.795 1.00 97.50 67 ASN A CA 1
ATOM 534 C C . ASN A 1 67 ? 5.413 1.600 2.816 1.00 97.50 67 ASN A C 1
ATOM 536 O O . ASN A 1 67 ? 5.925 0.495 2.639 1.00 97.50 67 ASN A O 1
ATOM 540 N N . GLY A 1 68 ? 4.629 1.893 3.852 1.00 97.31 68 GLY A N 1
ATOM 541 C CA . GLY A 1 68 ? 4.230 0.937 4.877 1.00 97.31 68 GLY A CA 1
ATOM 542 C C . GLY A 1 68 ? 2.767 0.518 4.746 1.00 97.31 68 GLY A C 1
ATOM 543 O O . GLY A 1 68 ? 1.967 1.179 4.082 1.00 97.31 68 GLY A O 1
ATOM 544 N N . CYS A 1 69 ? 2.422 -0.588 5.393 1.00 98.31 69 CYS A N 1
ATOM 545 C CA . CYS A 1 69 ? 1.052 -1.095 5.505 1.00 98.31 69 CYS A CA 1
ATOM 546 C C . CYS A 1 69 ? 0.836 -1.790 6.859 1.00 98.31 69 CYS A C 1
ATOM 548 O O . CYS A 1 69 ? 0.243 -2.865 6.952 1.00 98.31 69 CYS A O 1
ATOM 550 N N . THR A 1 70 ? 1.375 -1.193 7.925 1.00 97.88 70 THR A N 1
ATOM 551 C CA . THR A 1 70 ? 1.376 -1.767 9.281 1.00 97.88 70 THR A CA 1
ATOM 552 C C . THR A 1 70 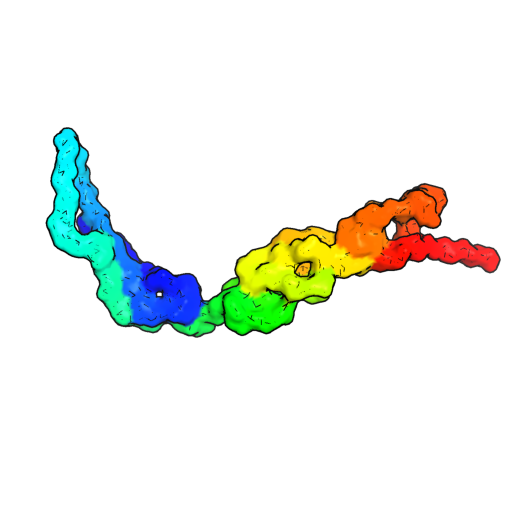? -0.021 -1.989 9.838 1.00 97.88 70 THR A C 1
ATOM 554 O O . THR A 1 70 ? -0.190 -2.824 10.723 1.00 97.88 70 THR A O 1
ATOM 557 N N . GLU A 1 71 ? -1.023 -1.294 9.305 1.00 98.44 71 GLU A N 1
ATOM 558 C CA . GLU A 1 71 ? -2.413 -1.388 9.750 1.00 98.44 71 GLU A CA 1
ATOM 559 C C . GLU A 1 71 ? -3.210 -2.485 9.046 1.00 98.44 71 GLU A C 1
ATOM 561 O O . GLU A 1 71 ? -4.415 -2.624 9.243 1.00 98.44 71 GLU A O 1
ATOM 566 N N . CYS A 1 72 ? -2.543 -3.321 8.260 1.00 98.56 72 CYS A N 1
ATOM 567 C CA . CYS A 1 72 ? -3.137 -4.517 7.689 1.00 98.56 72 CYS A CA 1
ATOM 568 C C . CYS A 1 72 ? -3.101 -5.674 8.689 1.00 98.56 72 CYS A C 1
ATOM 570 O O . CYS A 1 72 ? -2.190 -5.780 9.513 1.00 98.56 72 CYS A O 1
ATOM 572 N N . LEU A 1 73 ? -4.097 -6.564 8.631 1.00 98.00 73 LEU A N 1
ATOM 573 C CA . LEU A 1 73 ? -4.123 -7.756 9.492 1.00 98.00 73 LEU A CA 1
ATOM 574 C C . LEU A 1 73 ? -2.977 -8.728 9.178 1.00 98.00 73 LEU A C 1
ATOM 576 O O . LEU A 1 73 ? -2.479 -9.413 10.067 1.00 98.00 73 LEU A O 1
ATOM 580 N N . THR A 1 74 ? -2.570 -8.782 7.913 1.00 97.88 74 THR A N 1
ATOM 581 C CA . THR A 1 74 ? -1.449 -9.578 7.405 1.00 97.88 74 THR A CA 1
ATOM 582 C C . THR A 1 74 ? -0.541 -8.696 6.558 1.00 97.88 74 THR A C 1
ATOM 584 O O . THR A 1 74 ? -0.938 -7.594 6.173 1.00 97.88 74 THR A O 1
ATOM 587 N N . ALA A 1 75 ? 0.648 -9.198 6.208 1.00 97.94 75 ALA A N 1
ATOM 588 C CA . ALA A 1 75 ? 1.529 -8.525 5.260 1.00 97.94 75 ALA A CA 1
ATOM 589 C C . ALA A 1 75 ? 0.766 -8.142 3.978 1.00 97.94 75 ALA A C 1
ATOM 591 O O . ALA A 1 75 ? -0.034 -8.926 3.454 1.00 97.94 75 ALA A O 1
ATOM 592 N N . CYS A 1 76 ? 0.992 -6.920 3.501 1.00 98.19 76 CYS A N 1
ATOM 593 C CA . CYS A 1 76 ? 0.369 -6.422 2.286 1.00 98.19 76 CYS A CA 1
ATOM 594 C C . CYS A 1 76 ? 1.125 -6.866 1.034 1.00 98.19 76 CYS A C 1
ATOM 596 O O . CYS A 1 76 ? 2.260 -7.345 1.076 1.00 98.19 76 CYS A O 1
ATOM 598 N N . SER A 1 77 ? 0.494 -6.666 -0.118 1.00 98.06 77 SER A N 1
ATOM 599 C CA . SER A 1 77 ? 1.152 -6.809 -1.408 1.00 98.06 77 SER A CA 1
ATOM 600 C C . SER A 1 77 ? 2.362 -5.883 -1.500 1.00 98.06 77 SER A C 1
ATOM 602 O O . SER A 1 77 ? 2.231 -4.658 -1.489 1.00 98.06 77 SER A O 1
ATOM 604 N N . LYS A 1 78 ? 3.537 -6.477 -1.716 1.00 97.88 78 LYS A N 1
ATOM 605 C CA . LYS A 1 78 ? 4.795 -5.749 -1.908 1.00 97.88 78 LYS A CA 1
ATOM 606 C C . LYS A 1 78 ? 4.754 -4.767 -3.085 1.00 97.88 78 LYS A C 1
ATOM 608 O O . LYS A 1 78 ? 5.510 -3.806 -3.091 1.00 97.88 78 LYS A O 1
ATOM 613 N N . PHE A 1 79 ? 3.872 -4.956 -4.072 1.00 96.38 79 PHE A N 1
ATOM 614 C CA . PHE A 1 79 ? 3.829 -4.126 -5.286 1.00 96.38 79 PHE A CA 1
ATOM 615 C C . PHE A 1 79 ? 2.957 -2.877 -5.164 1.00 96.38 79 PHE A C 1
ATOM 617 O O . PHE A 1 79 ? 3.286 -1.848 -5.748 1.00 96.38 79 PHE A O 1
ATOM 624 N N . ASN A 1 80 ? 1.834 -2.975 -4.456 1.00 96.81 80 ASN A N 1
ATOM 625 C CA . ASN A 1 80 ? 0.816 -1.921 -4.437 1.00 96.81 80 ASN A CA 1
ATOM 626 C C . ASN A 1 80 ? 0.236 -1.643 -3.046 1.00 96.81 80 ASN A C 1
ATOM 628 O O . ASN A 1 80 ? -0.721 -0.886 -2.948 1.00 96.81 80 ASN A O 1
ATOM 632 N N . GLY A 1 81 ? 0.755 -2.279 -1.995 1.00 97.31 81 GLY A N 1
ATOM 633 C CA . GLY A 1 81 ? 0.317 -2.034 -0.624 1.00 97.31 81 GLY A CA 1
ATOM 634 C C . GLY A 1 81 ? -1.069 -2.560 -0.297 1.00 97.31 81 GLY A C 1
ATOM 635 O O . GLY A 1 81 ? -1.576 -2.284 0.784 1.00 97.31 81 GLY A O 1
ATOM 636 N N . SER A 1 82 ? -1.705 -3.301 -1.206 1.00 98.31 82 SER A N 1
ATOM 637 C CA . SER A 1 82 ? -3.053 -3.808 -0.966 1.00 98.31 82 SER A CA 1
ATOM 638 C C . SER A 1 82 ? -3.077 -4.888 0.114 1.00 98.31 82 SER A C 1
ATOM 640 O O . SER A 1 82 ? -2.173 -5.720 0.216 1.00 98.31 82 SER A O 1
ATOM 642 N N . CYS A 1 83 ? -4.135 -4.871 0.913 1.00 98.50 83 CYS A N 1
ATOM 643 C CA . CYS A 1 83 ? -4.327 -5.708 2.082 1.00 98.50 83 CYS A CA 1
ATOM 644 C C . CYS A 1 83 ? -5.587 -6.546 1.942 1.00 98.50 83 CYS A C 1
ATOM 646 O O . CYS A 1 83 ? -6.556 -6.137 1.305 1.00 98.50 83 CYS A O 1
ATOM 648 N N . LEU A 1 84 ? -5.576 -7.724 2.566 1.00 97.81 84 LEU A N 1
ATOM 649 C CA . LEU A 1 84 ? -6.764 -8.570 2.632 1.00 97.81 84 LEU A CA 1
ATOM 650 C C . LEU A 1 84 ? -7.856 -7.920 3.493 1.00 97.81 84 LEU A C 1
ATOM 652 O O . LEU A 1 84 ? -9.031 -7.970 3.145 1.00 97.81 84 LEU A O 1
ATOM 656 N N . SER A 1 85 ? -7.452 -7.324 4.616 1.00 98.31 85 SER A N 1
ATOM 657 C CA . SER A 1 85 ? -8.318 -6.605 5.547 1.00 98.31 85 SER A CA 1
ATOM 658 C C . SER A 1 85 ? -7.469 -5.728 6.473 1.00 98.31 85 SER A C 1
ATOM 660 O O . SER A 1 85 ? -6.269 -5.975 6.664 1.00 98.31 85 SER A O 1
ATOM 662 N N . CYS A 1 86 ? -8.095 -4.689 7.008 1.00 98.75 86 CYS A N 1
ATOM 663 C CA . CYS A 1 86 ? -7.509 -3.705 7.897 1.00 98.75 86 CYS A CA 1
ATOM 664 C C . CYS A 1 86 ? -7.751 -4.057 9.362 1.00 98.75 86 CYS A C 1
ATOM 666 O O . CYS A 1 86 ? -8.794 -4.595 9.739 1.00 98.75 86 CYS A O 1
ATOM 668 N N . LYS A 1 87 ? -6.780 -3.718 10.210 1.00 98.75 87 LYS A N 1
ATOM 669 C CA . LYS A 1 87 ? -6.939 -3.742 11.663 1.00 98.75 87 LYS A CA 1
ATOM 670 C C . LYS A 1 87 ? -8.117 -2.867 12.075 1.00 98.75 87 LYS A C 1
ATOM 672 O O . LYS A 1 87 ? -8.496 -1.922 11.383 1.00 98.75 87 LYS A O 1
ATOM 677 N N . ALA A 1 88 ? -8.689 -3.192 13.229 1.00 98.62 88 ALA A N 1
ATOM 678 C CA . ALA A 1 88 ? -9.782 -2.412 13.775 1.00 98.62 88 ALA A CA 1
ATOM 679 C C . ALA A 1 88 ? -9.372 -0.945 13.976 1.00 98.62 88 ALA A C 1
ATOM 681 O O . ALA A 1 88 ? -8.278 -0.672 14.469 1.00 98.62 88 ALA A O 1
ATOM 682 N N . GLY A 1 89 ? -10.244 -0.022 13.572 1.00 98.44 89 GLY A N 1
ATOM 683 C CA . GLY A 1 89 ? -9.954 1.413 13.574 1.00 98.44 89 GLY A CA 1
ATOM 684 C C . GLY A 1 89 ? -9.369 1.952 12.265 1.00 98.44 89 GLY A C 1
ATOM 685 O O . GLY A 1 89 ? -9.248 3.170 12.145 1.00 98.44 89 GLY A O 1
ATOM 686 N N . TYR A 1 90 ? -9.068 1.094 11.281 1.00 98.69 90 TYR A N 1
ATOM 687 C CA . TYR A 1 90 ? -8.481 1.491 10.000 1.00 98.69 90 TYR A CA 1
ATOM 688 C C . TYR A 1 90 ? -9.241 0.944 8.784 1.00 98.69 90 TYR A C 1
ATOM 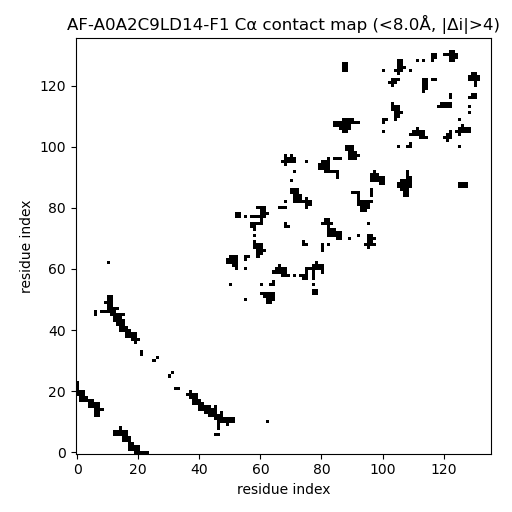690 O O . TYR A 1 90 ? -9.890 -0.104 8.835 1.00 98.69 90 TYR A O 1
ATOM 698 N N . LYS A 1 91 ? -9.118 1.653 7.660 1.00 98.38 91 LYS A N 1
ATOM 699 C CA . LYS A 1 91 ? -9.679 1.329 6.345 1.00 98.38 91 LYS A CA 1
ATOM 700 C C . LYS A 1 91 ? -8.746 1.758 5.215 1.00 98.38 91 LYS A C 1
ATOM 702 O O . LYS A 1 91 ? -7.639 2.230 5.438 1.00 98.38 91 LYS A O 1
ATOM 707 N N . ASP A 1 92 ? -9.238 1.592 3.990 1.00 97.38 92 ASP A N 1
ATOM 708 C CA . ASP A 1 92 ? -8.499 1.736 2.735 1.00 97.38 92 ASP A CA 1
ATOM 709 C C . ASP A 1 92 ? -7.486 0.614 2.495 1.00 97.38 92 ASP A C 1
ATOM 711 O O . ASP A 1 92 ? -6.279 0.800 2.334 1.00 97.38 92 ASP A O 1
ATOM 715 N N . ALA A 1 93 ? -8.025 -0.602 2.409 1.00 98.06 93 ALA A N 1
ATOM 716 C CA . ALA A 1 93 ? -7.262 -1.807 2.112 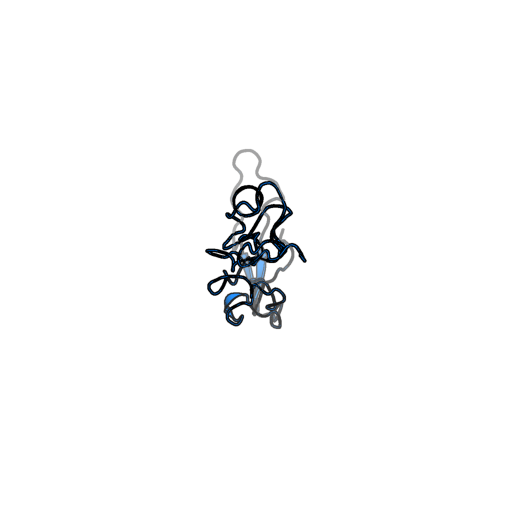1.00 98.06 93 ALA A CA 1
ATOM 717 C C . ALA A 1 93 ? -6.499 -1.747 0.775 1.00 98.06 93 ALA A C 1
ATOM 719 O O . ALA A 1 93 ? -5.659 -2.603 0.530 1.00 98.06 93 ALA A O 1
ATOM 720 N N . ARG A 1 94 ? -6.749 -0.769 -0.107 1.00 97.12 94 ARG A N 1
ATOM 721 C CA . ARG A 1 94 ? -5.983 -0.607 -1.354 1.00 97.12 94 ARG A CA 1
ATOM 722 C C . ARG A 1 94 ? -4.673 0.154 -1.164 1.00 97.12 94 ARG A C 1
ATOM 724 O O . ARG A 1 94 ? -3.800 0.008 -2.011 1.00 97.12 94 ARG A O 1
ATOM 731 N N . HIS A 1 95 ? -4.528 0.902 -0.072 1.00 95.31 95 HIS A N 1
ATOM 732 C CA . HIS A 1 95 ? -3.361 1.743 0.204 1.00 95.31 95 HIS A CA 1
ATOM 733 C C . HIS A 1 95 ? -2.737 1.435 1.571 1.00 95.31 95 HIS A C 1
ATOM 735 O O . HIS A 1 95 ? -2.293 2.332 2.283 1.00 95.31 95 HIS A O 1
ATOM 741 N N . GLY A 1 96 ? -2.693 0.157 1.953 1.00 97.31 96 GLY A N 1
ATOM 742 C CA . GLY A 1 96 ? -2.019 -0.267 3.178 1.00 97.31 96 GLY A CA 1
ATOM 743 C C . GLY A 1 96 ? -2.786 0.033 4.462 1.00 97.31 96 GLY A C 1
ATOM 744 O O . GLY A 1 96 ? -2.163 0.114 5.518 1.00 97.31 96 GLY A O 1
ATOM 745 N N . CYS A 1 97 ? -4.111 0.196 4.378 1.00 98.38 97 CYS A N 1
ATOM 746 C CA . CYS A 1 97 ? -4.963 0.535 5.517 1.00 98.38 97 CYS A CA 1
ATOM 747 C C . CYS A 1 97 ? -4.554 1.853 6.197 1.00 98.38 97 CYS A C 1
ATOM 749 O O . CYS A 1 97 ? -4.549 1.975 7.418 1.00 98.38 97 CYS A O 1
ATOM 751 N N . ASN A 1 98 ? -4.163 2.841 5.393 1.00 97.44 98 ASN A N 1
ATOM 752 C CA . ASN A 1 98 ? -3.581 4.101 5.852 1.00 97.44 98 ASN A CA 1
ATOM 753 C C . ASN A 1 98 ? -4.611 5.148 6.312 1.00 97.44 98 ASN A C 1
ATOM 755 O O . ASN A 1 98 ? -4.216 6.251 6.695 1.00 97.44 98 ASN A O 1
ATOM 759 N N . LEU A 1 99 ? -5.908 4.839 6.261 1.00 97.94 99 LEU A N 1
ATOM 760 C CA . LEU A 1 99 ? -6.967 5.730 6.724 1.00 97.94 99 LEU A CA 1
ATOM 761 C C . LEU A 1 99 ? -7.553 5.212 8.031 1.00 97.94 99 LEU A C 1
ATOM 763 O O . LEU A 1 99 ? -7.795 4.020 8.179 1.00 97.94 99 LEU A O 1
ATOM 767 N N . VAL A 1 100 ? -7.824 6.117 8.965 1.00 98.19 100 VAL A N 1
ATOM 768 C CA . VAL A 1 100 ? -8.597 5.815 10.177 1.00 98.19 100 VAL A CA 1
ATOM 769 C C . VAL A 1 100 ? -10.086 5.725 9.810 1.00 98.19 100 VAL A C 1
ATOM 771 O O . VAL A 1 100 ? -10.516 6.317 8.817 1.00 98.19 100 VAL A O 1
ATOM 774 N N . CYS A 1 101 ? -10.882 4.983 10.581 1.00 98.44 101 CYS A N 1
ATOM 775 C CA . CYS A 1 101 ? -12.341 4.972 10.435 1.00 98.44 101 CYS A CA 1
ATOM 776 C C . CYS A 1 101 ? -12.944 6.380 10.503 1.00 98.44 101 CYS A C 1
ATOM 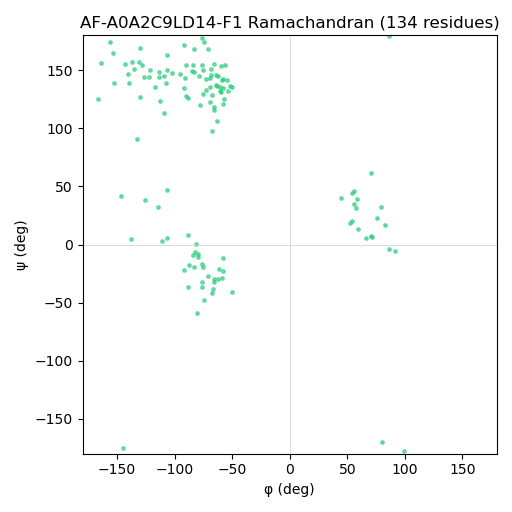778 O O . CYS A 1 101 ? -12.518 7.205 11.318 1.00 98.44 101 CYS A O 1
ATOM 780 N N . ASP A 1 102 ? -13.965 6.628 9.679 1.00 97.94 102 ASP A N 1
ATOM 781 C CA . ASP A 1 102 ? -14.661 7.914 9.674 1.00 97.94 102 ASP A CA 1
ATOM 782 C C . ASP A 1 102 ? -15.607 8.040 10.879 1.00 97.94 102 ASP A C 1
ATOM 784 O O . ASP A 1 102 ? -15.776 7.125 11.692 1.00 97.94 102 ASP A O 1
ATOM 788 N N . LEU A 1 103 ? -16.249 9.206 10.988 1.00 97.25 103 LEU A N 1
ATOM 789 C CA . LEU A 1 103 ? -17.344 9.426 11.926 1.00 97.25 103 LEU A CA 1
ATOM 790 C C . LEU A 1 103 ? -18.411 8.339 11.771 1.00 97.25 103 LEU A C 1
ATOM 792 O O . LEU A 1 103 ? -18.829 8.001 10.666 1.00 97.25 103 LEU A O 1
ATOM 796 N N . PHE A 1 104 ? -18.886 7.855 12.911 1.00 97.69 104 PHE A N 1
ATOM 797 C CA . PHE A 1 104 ? -19.848 6.771 13.059 1.00 97.69 104 PHE A CA 1
ATOM 798 C C . PHE A 1 104 ? -19.389 5.379 12.617 1.00 97.69 104 PHE A C 1
ATOM 800 O O . PHE A 1 104 ? -20.186 4.447 12.693 1.00 97.69 104 PHE A O 1
ATOM 807 N N . GLU A 1 105 ? -18.126 5.201 12.234 1.00 98.44 105 GLU A N 1
ATOM 808 C CA . GLU A 1 105 ? -17.564 3.893 11.902 1.00 98.44 105 GLU A CA 1
ATOM 809 C C . GLU A 1 105 ? -16.623 3.389 13.007 1.00 98.44 105 GLU A C 1
ATOM 811 O O . GLU A 1 105 ? -15.968 4.183 13.694 1.00 98.44 105 GLU A O 1
ATOM 816 N N . TYR A 1 106 ? -16.529 2.067 13.172 1.00 98.50 106 TYR A N 1
ATOM 817 C CA . TYR A 1 106 ? -15.546 1.425 14.052 1.00 98.50 106 TYR A CA 1
ATOM 818 C C . TYR A 1 106 ? -15.248 -0.030 13.646 1.00 98.50 106 TYR A C 1
ATOM 820 O O . TYR A 1 106 ? -15.900 -0.603 12.770 1.00 98.50 106 TYR A O 1
ATOM 828 N N . GLY A 1 107 ? -14.278 -0.658 14.310 1.00 98.44 107 GLY A N 1
ATOM 829 C CA . GLY A 1 107 ? -13.980 -2.079 14.164 1.00 98.44 107 GLY A CA 1
ATOM 830 C C . GLY A 1 107 ? -13.149 -2.410 12.927 1.00 98.44 107 GLY A C 1
ATOM 831 O O . GLY A 1 107 ? -12.585 -1.532 12.272 1.00 98.44 107 GLY A O 1
ATOM 832 N N . ILE A 1 108 ? -13.031 -3.710 12.640 1.00 98.38 108 ILE A N 1
ATOM 833 C CA . ILE A 1 108 ? -12.289 -4.244 11.485 1.00 98.38 108 ILE A CA 1
ATOM 834 C C . ILE A 1 108 ? -12.898 -3.699 10.190 1.00 98.38 108 ILE A C 1
ATOM 836 O O . ILE A 1 108 ? -14.117 -3.746 10.004 1.00 98.38 108 ILE A O 1
ATOM 840 N N . ASP A 1 109 ? -12.043 -3.187 9.303 1.00 98.31 109 ASP A N 1
ATOM 841 C CA . ASP A 1 109 ? -12.425 -2.514 8.052 1.00 98.31 109 ASP A CA 1
ATOM 842 C C . ASP A 1 109 ? -13.444 -1.369 8.226 1.00 98.31 109 ASP A C 1
ATOM 844 O O . ASP A 1 109 ? -14.120 -1.010 7.260 1.00 98.31 109 ASP A O 1
ATOM 848 N N . CYS A 1 110 ? -13.609 -0.825 9.437 1.00 98.44 110 CYS A N 1
ATOM 849 C CA . CYS A 1 110 ? -14.601 0.211 9.738 1.00 98.44 110 CYS A CA 1
ATOM 850 C C . CYS A 1 110 ? -16.051 -0.200 9.415 1.00 98.44 110 CYS A C 1
ATOM 852 O O . CYS A 1 110 ? -16.879 0.628 9.046 1.00 98.44 110 CYS A O 1
ATOM 854 N N . LYS A 1 111 ? -16.366 -1.497 9.534 1.00 98.31 111 LYS A N 1
ATOM 855 C CA . LYS A 1 111 ? -17.698 -2.051 9.224 1.00 98.31 111 LYS A CA 1
ATOM 856 C C . LYS A 1 111 ? -18.712 -1.944 10.370 1.00 98.31 111 LYS A C 1
ATOM 858 O O . LYS A 1 111 ? -19.879 -2.269 10.163 1.00 98.31 111 LYS A O 1
ATOM 863 N N . GLY A 1 112 ? -18.289 -1.552 11.571 1.00 97.94 112 GLY A N 1
ATOM 864 C CA . GLY A 1 112 ? -19.182 -1.291 12.701 1.00 97.94 112 GLY A CA 1
ATOM 865 C C . GLY A 1 112 ? -19.861 0.075 12.585 1.00 97.94 112 GLY A C 1
ATOM 866 O O . GLY A 1 112 ? -19.237 1.020 12.113 1.00 97.94 112 GLY A O 1
ATOM 867 N N . ASP A 1 113 ? -21.115 0.188 13.040 1.00 97.88 113 ASP A N 1
ATOM 868 C CA . ASP A 1 113 ? -21.866 1.456 13.077 1.00 97.88 113 ASP A CA 1
ATOM 869 C C . ASP A 1 113 ? -22.047 1.938 14.523 1.00 97.88 113 ASP A C 1
ATOM 871 O O . ASP A 1 113 ? -22.774 1.336 15.321 1.00 97.88 113 ASP A O 1
ATOM 875 N N . CYS A 1 114 ? -21.406 3.054 14.860 1.00 97.56 114 CYS A N 1
ATOM 876 C CA . CYS A 1 114 ? -21.477 3.659 16.186 1.00 97.56 114 CYS A CA 1
ATOM 877 C C . CYS A 1 114 ? -22.880 4.102 16.577 1.00 97.56 114 CYS A C 1
ATOM 879 O O . CYS A 1 114 ? -23.212 4.076 17.756 1.00 97.56 114 CYS A O 1
ATOM 881 N N . ARG A 1 115 ? -23.736 4.473 15.621 1.00 96.75 115 ARG A N 1
ATOM 882 C CA . ARG A 1 115 ? -25.101 4.921 15.934 1.00 96.75 115 ARG A CA 1
ATOM 883 C C . ARG A 1 115 ? -25.931 3.788 16.514 1.00 96.75 115 ARG A C 1
ATOM 885 O O . ARG A 1 115 ? -26.823 4.042 17.316 1.00 96.75 115 ARG A O 1
ATOM 892 N N . ILE A 1 116 ? -25.633 2.549 16.131 1.00 95.44 116 ILE A N 1
ATOM 893 C CA . ILE A 1 116 ? -26.291 1.367 16.687 1.00 95.44 116 ILE A CA 1
ATOM 894 C C . ILE A 1 116 ? -25.769 1.106 18.105 1.00 95.44 116 ILE A C 1
ATOM 896 O O . ILE A 1 116 ? -26.561 0.932 19.027 1.00 95.44 116 ILE A O 1
ATOM 900 N N . THR A 1 117 ? -24.449 1.128 18.292 1.00 93.81 117 THR A N 1
ATOM 901 C CA . THR A 1 117 ? -23.807 0.772 19.570 1.00 93.81 117 THR A CA 1
ATOM 902 C C . THR A 1 117 ? -23.929 1.869 20.635 1.00 93.81 117 THR A C 1
ATOM 904 O O . THR A 1 117 ? -24.065 1.563 21.817 1.00 93.81 117 THR A O 1
ATOM 907 N N . CYS A 1 118 ? -23.948 3.140 20.230 1.00 95.44 118 CYS A N 1
ATOM 908 C CA . CYS A 1 118 ? -23.926 4.320 21.100 1.00 95.44 118 CYS A CA 1
ATOM 909 C C . CYS A 1 118 ? -25.216 5.146 21.040 1.00 95.44 118 CYS A C 1
ATOM 911 O O . CYS A 1 118 ? -25.179 6.366 21.181 1.00 95.44 118 CYS A O 1
ATOM 913 N N . LEU A 1 119 ? -26.368 4.498 20.832 1.00 94.44 119 LEU A N 1
ATOM 914 C CA . LEU A 1 119 ? -27.694 5.130 20.929 1.00 94.44 119 LEU A CA 1
ATOM 915 C C . LEU A 1 119 ? -27.840 6.396 20.056 1.00 94.44 119 LEU A C 1
ATOM 917 O O . LEU A 1 119 ? -28.360 7.423 20.488 1.00 94.44 119 LEU A O 1
ATOM 921 N N . GLY A 1 120 ? -27.360 6.329 18.815 1.00 93.62 120 GLY A N 1
ATOM 922 C CA . GLY A 1 120 ? -27.384 7.428 17.847 1.00 93.62 120 GLY A CA 1
ATOM 923 C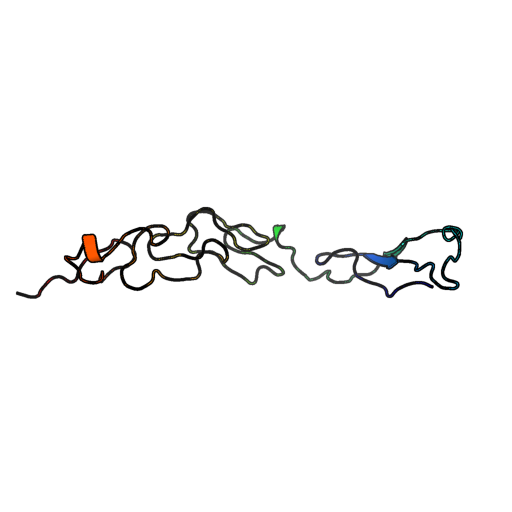 C . GLY A 1 120 ? -26.198 8.392 17.936 1.00 93.62 120 GLY A C 1
ATOM 924 O O . GLY A 1 120 ? -26.093 9.287 17.098 1.00 93.62 120 GLY A O 1
ATOM 925 N N . GLN A 1 121 ? -25.298 8.212 18.906 1.00 95.62 121 GLN A N 1
ATOM 926 C CA . GLN A 1 121 ? -24.059 8.978 19.019 1.00 95.62 121 GLN A CA 1
ATOM 927 C C . GLN A 1 121 ? -22.893 8.301 18.298 1.00 95.62 121 GLN A C 1
ATOM 929 O O . GLN A 1 121 ? -22.975 7.174 17.814 1.00 95.62 121 GLN A O 1
ATOM 934 N N . ASP A 1 122 ? -21.792 9.035 18.212 1.00 96.44 122 ASP A N 1
ATOM 935 C CA . ASP A 1 122 ? -20.540 8.532 17.676 1.00 96.44 122 ASP A CA 1
ATOM 936 C C . ASP A 1 122 ? -19.717 7.803 18.751 1.00 96.44 122 ASP A C 1
ATOM 938 O O . ASP A 1 122 ? -19.777 8.165 19.931 1.00 96.44 122 ASP A O 1
ATOM 942 N N . CYS A 1 123 ? -18.931 6.800 18.351 1.00 96.44 123 CYS A N 1
ATOM 943 C CA . CYS A 1 123 ? -18.054 6.081 19.272 1.00 96.44 123 CYS A CA 1
ATOM 944 C C . CYS A 1 123 ? -16.924 7.002 19.738 1.00 96.44 123 CYS A C 1
ATOM 946 O O . CYS A 1 123 ? -16.406 7.819 18.974 1.00 96.44 123 CYS A O 1
ATOM 948 N N . GLN A 1 124 ? -16.490 6.828 20.985 1.00 96.19 124 GLN A N 1
ATOM 949 C CA . GLN A 1 124 ? -15.252 7.429 21.471 1.00 96.19 124 GLN A CA 1
ATOM 950 C C . GLN A 1 124 ? -14.029 6.673 20.941 1.00 96.19 124 GLN A C 1
ATOM 952 O O . GLN A 1 124 ? -13.021 7.303 20.624 1.00 96.19 124 GLN A O 1
ATOM 957 N N . ASP A 1 125 ? -14.126 5.346 20.833 1.00 96.69 125 ASP A N 1
ATOM 958 C CA . ASP A 1 125 ? -13.070 4.488 20.301 1.00 96.69 125 ASP A CA 1
ATOM 959 C C . ASP A 1 125 ? -13.483 3.845 18.969 1.00 96.69 125 ASP A C 1
ATOM 961 O O . ASP A 1 125 ? -14.477 3.124 18.881 1.00 96.69 125 ASP A O 1
ATOM 965 N N . ARG A 1 126 ? -12.676 4.074 17.929 1.00 97.00 126 ARG A N 1
ATOM 966 C CA . ARG A 1 126 ? -12.844 3.501 16.584 1.00 97.00 126 ARG A CA 1
ATOM 967 C C . ARG A 1 126 ? -12.417 2.041 16.496 1.00 97.00 126 ARG A C 1
ATOM 969 O O . ARG A 1 126 ? -12.761 1.370 15.528 1.00 97.00 126 ARG A O 1
ATOM 976 N N . VAL A 1 127 ? -11.652 1.541 17.461 1.00 97.94 127 VAL A N 1
ATOM 977 C CA . VAL A 1 127 ? -11.185 0.152 17.468 1.00 97.94 127 VAL A CA 1
ATOM 978 C C . VAL A 1 127 ? -12.295 -0.754 17.987 1.00 97.94 127 VAL A C 1
ATOM 980 O O . VAL A 1 127 ? -12.749 -1.648 17.274 1.00 97.94 127 VAL A O 1
ATOM 983 N N . SER A 1 128 ? -12.758 -0.511 19.212 1.00 97.00 128 SER A N 1
ATOM 984 C CA . SER A 1 128 ? -13.744 -1.361 19.891 1.00 97.00 128 SER A CA 1
ATOM 985 C C . SER A 1 128 ? -15.200 -0.934 19.687 1.00 97.00 128 SER A C 1
ATOM 987 O O . SER A 1 128 ? -16.099 -1.763 19.825 1.00 97.00 128 SER A O 1
ATOM 989 N N . GLY A 1 129 ? -15.442 0.334 19.345 1.00 96.00 129 GLY A N 1
ATOM 990 C CA . GLY A 1 129 ? -16.782 0.919 19.319 1.00 96.00 129 GLY A CA 1
ATOM 991 C C . GLY A 1 129 ? -17.282 1.388 20.684 1.00 96.00 129 GLY A C 1
ATOM 992 O O . GLY A 1 129 ? -18.484 1.574 20.860 1.00 96.00 129 GLY A O 1
ATOM 993 N N . GLU A 1 130 ? -16.393 1.554 21.668 1.00 96.50 130 GLU A N 1
ATOM 994 C CA . GLU A 1 130 ? -16.767 2.044 22.995 1.00 96.50 130 GLU A CA 1
ATOM 995 C C . GLU A 1 130 ? -17.376 3.453 22.943 1.00 96.50 130 GLU A C 1
ATOM 997 O O . GLU A 1 130 ? -16.872 4.368 22.283 1.00 96.50 130 GLU A O 1
ATOM 1002 N N . CYS A 1 131 ? -18.467 3.625 23.688 1.00 95.12 131 CYS A N 1
ATOM 1003 C CA . CYS A 1 131 ? -19.196 4.880 23.811 1.00 95.12 131 CYS A CA 1
ATOM 1004 C C . CYS A 1 131 ? -18.651 5.717 24.971 1.00 95.12 131 CYS A C 1
ATOM 1006 O O . CYS A 1 131 ? -18.130 5.179 25.952 1.00 95.12 131 CYS A O 1
ATOM 1008 N N . LYS A 1 132 ? -18.828 7.041 24.896 1.00 89.31 132 LYS A N 1
ATOM 1009 C CA . LYS A 1 132 ? -18.514 7.924 26.024 1.00 89.31 132 LYS A CA 1
ATOM 1010 C C . LYS A 1 132 ? -19.312 7.475 27.246 1.00 89.31 132 LYS A C 1
ATOM 1012 O O . LYS A 1 132 ? -20.534 7.373 27.184 1.00 89.31 132 LYS A O 1
ATOM 1017 N N . ARG A 1 133 ? -18.628 7.214 28.361 1.00 82.31 133 ARG A N 1
ATOM 1018 C CA . ARG A 1 133 ? -19.306 7.004 29.644 1.00 82.31 133 ARG A CA 1
ATOM 1019 C C . ARG A 1 133 ? -19.882 8.345 30.081 1.00 82.31 133 ARG A C 1
ATOM 1021 O O . ARG A 1 133 ? -19.128 9.311 30.193 1.00 82.31 133 ARG A O 1
ATOM 1028 N N . GLU A 1 134 ? -21.190 8.416 30.302 1.00 70.88 134 GLU A N 1
ATOM 1029 C CA . GLU A 1 134 ? -21.777 9.605 30.912 1.00 70.88 134 GLU A CA 1
ATOM 1030 C C . GLU A 1 134 ? -21.270 9.718 32.351 1.00 70.88 134 GLU A C 1
ATOM 1032 O O . GLU A 1 134 ? -21.468 8.821 33.173 1.00 70.88 134 GLU A O 1
ATOM 1037 N N . SER A 1 135 ? -20.557 10.805 32.637 1.00 63.59 135 SER A N 1
ATOM 1038 C CA . SER A 1 135 ? -20.204 11.192 33.996 1.00 63.59 135 SER A CA 1
ATOM 1039 C C . SER A 1 135 ? -21.502 11.490 34.748 1.00 63.59 135 SER A C 1
ATOM 1041 O O . SER A 1 135 ? -22.151 12.494 34.459 1.00 63.59 135 SER A O 1
ATOM 1043 N N . THR A 1 136 ? -21.898 10.592 35.653 1.00 54.19 136 THR A N 1
ATOM 1044 C CA . THR A 1 136 ? -22.950 10.852 36.650 1.00 54.19 136 THR A CA 1
ATOM 1045 C C . THR A 1 136 ? -22.414 11.762 37.747 1.00 54.19 136 THR A C 1
ATOM 1047 O O . THR A 1 136 ? -21.225 11.593 38.107 1.00 54.19 136 THR A O 1
#

pLDDT: mean 91.0, std 12.8, range [52.31, 98.75]